Protein AF-A0A3C0N3I3-F1 (afdb_monomer)

Radius of gyration: 18.21 Å; Cα contacts (8 Å, |Δi|>4): 21; chains: 1; bounding box: 51×24×35 Å

Structure (mmCIF, N/CA/C/O backbone):
data_AF-A0A3C0N3I3-F1
#
_entry.id   AF-A0A3C0N3I3-F1
#
loop_
_atom_site.group_PDB
_atom_site.id
_atom_site.type_symbol
_atom_site.label_atom_id
_atom_site.label_alt_id
_atom_site.label_comp_id
_atom_site.label_asym_id
_atom_site.label_entity_id
_atom_site.label_seq_id
_atom_site.pdbx_PDB_ins_code
_atom_site.Cartn_x
_atom_site.Cartn_y
_atom_site.Cartn_z
_atom_site.occupancy
_atom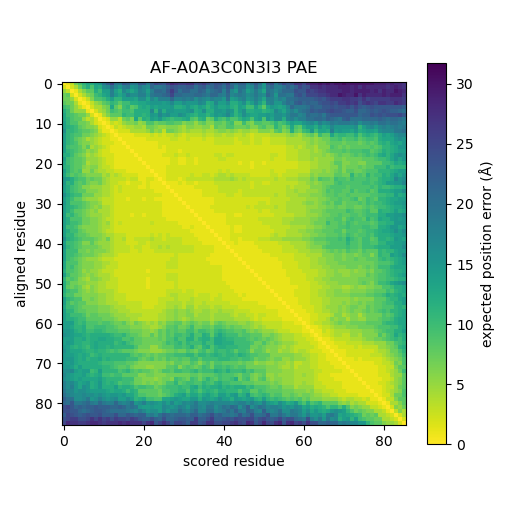_site.B_iso_or_equiv
_atom_site.auth_seq_id
_atom_site.auth_comp_id
_atom_site.auth_asym_id
_atom_site.auth_atom_id
_atom_site.pdbx_PDB_model_num
ATOM 1 N N . MET A 1 1 ? -17.089 -13.368 -8.619 1.00 43.62 1 MET A N 1
ATOM 2 C CA . MET A 1 1 ? -16.393 -12.103 -8.288 1.00 43.62 1 MET A CA 1
ATOM 3 C C . MET A 1 1 ? -17.111 -11.454 -7.105 1.00 43.62 1 MET A C 1
ATOM 5 O O . MET A 1 1 ? -18.159 -10.865 -7.307 1.00 43.62 1 MET A O 1
ATOM 9 N N . LYS A 1 2 ? -16.633 -11.657 -5.866 1.00 48.41 2 LYS A N 1
ATOM 10 C CA . LYS A 1 2 ? -17.295 -11.164 -4.633 1.00 48.41 2 LYS A CA 1
ATOM 11 C C . LYS A 1 2 ? -16.849 -9.751 -4.204 1.00 48.41 2 LYS A C 1
ATOM 13 O O . LYS A 1 2 ? -17.507 -9.146 -3.368 1.00 48.41 2 LYS A O 1
ATOM 18 N N . GLY A 1 3 ? -15.779 -9.206 -4.796 1.00 48.50 3 GLY A N 1
ATOM 19 C CA . GLY A 1 3 ? -15.190 -7.920 -4.388 1.00 48.50 3 GLY A CA 1
ATOM 20 C C . GLY A 1 3 ? -16.086 -6.698 -4.621 1.00 48.50 3 GLY A C 1
ATOM 21 O O . GLY A 1 3 ? -16.100 -5.787 -3.805 1.00 48.50 3 GLY A O 1
ATOM 22 N N . SER A 1 4 ? -16.917 -6.717 -5.666 1.00 51.75 4 SER A N 1
ATOM 23 C CA . SER A 1 4 ? -17.841 -5.623 -5.997 1.00 51.75 4 SER A CA 1
ATOM 24 C C . SER A 1 4 ? -19.074 -5.541 -5.091 1.00 51.75 4 SER A C 1
ATOM 26 O O . SER A 1 4 ? -19.859 -4.611 -5.235 1.00 51.75 4 SER A O 1
ATOM 28 N N . SER A 1 5 ? -19.273 -6.489 -4.167 1.00 56.41 5 SER A N 1
ATOM 29 C CA . SER A 1 5 ? -20.393 -6.461 -3.216 1.00 56.41 5 SER A CA 1
ATOM 30 C C . SER A 1 5 ? -20.029 -5.838 -1.866 1.00 56.41 5 SER A C 1
ATOM 32 O O . SER A 1 5 ? -20.936 -5.472 -1.128 1.00 56.41 5 SER A O 1
ATOM 34 N N . LEU A 1 6 ? -18.735 -5.735 -1.529 1.00 60.41 6 LEU A N 1
ATOM 35 C CA . LEU A 1 6 ? -18.281 -5.198 -0.239 1.00 60.41 6 LEU A CA 1
ATOM 36 C C . LEU A 1 6 ? -18.137 -3.673 -0.251 1.00 60.41 6 LEU A C 1
ATOM 38 O O . LEU A 1 6 ? -18.395 -3.042 0.766 1.00 60.41 6 LEU A O 1
ATOM 42 N N . LEU A 1 7 ? -17.773 -3.084 -1.396 1.00 63.72 7 LEU A N 1
ATOM 43 C CA . LEU A 1 7 ? -17.642 -1.629 -1.529 1.00 63.72 7 LEU A CA 1
ATOM 44 C C . LEU A 1 7 ? -19.007 -0.926 -1.619 1.00 63.72 7 LEU A C 1
ATOM 46 O O . LEU A 1 7 ? -19.200 0.110 -1.001 1.00 63.72 7 LEU A O 1
ATOM 50 N N . LYS A 1 8 ? -20.001 -1.561 -2.262 1.00 60.34 8 LYS A N 1
ATOM 51 C CA . LYS A 1 8 ? -21.345 -1.006 -2.542 1.00 60.34 8 LYS A CA 1
ATOM 52 C C . LYS A 1 8 ? -22.183 -0.577 -1.327 1.00 60.34 8 LYS A C 1
ATOM 54 O O . LYS A 1 8 ? -23.276 -0.047 -1.511 1.00 60.34 8 LYS A O 1
ATOM 59 N N . HIS A 1 9 ? -21.729 -0.850 -0.108 1.00 63.22 9 HIS A N 1
ATOM 60 C CA . HIS A 1 9 ? -22.441 -0.516 1.127 1.00 63.22 9 HIS A CA 1
ATOM 61 C C . HIS A 1 9 ? -21.597 0.308 2.108 1.00 63.22 9 HIS A C 1
ATOM 63 O O . HIS A 1 9 ? -22.048 0.558 3.227 1.00 63.22 9 HIS A O 1
ATOM 69 N N . LEU A 1 10 ? -20.383 0.710 1.722 1.00 70.69 10 LEU A N 1
ATOM 70 C CA . LEU A 1 10 ? -19.541 1.573 2.542 1.00 70.69 10 LEU A CA 1
ATOM 71 C C . LEU A 1 10 ? -19.855 3.049 2.262 1.00 70.69 10 LEU A C 1
ATOM 73 O O . LEU A 1 10 ? -20.296 3.386 1.166 1.00 70.69 10 LEU A O 1
ATOM 77 N N . PRO A 1 11 ? -19.636 3.944 3.239 1.00 78.94 11 PRO A N 1
ATOM 78 C CA . PRO A 1 11 ? -19.661 5.376 2.974 1.00 78.94 11 PRO A CA 1
ATOM 79 C C . PRO A 1 11 ? -18.631 5.722 1.888 1.00 78.94 11 PRO A C 1
ATOM 81 O O . PRO A 1 11 ? -17.494 5.257 1.986 1.00 78.94 11 PRO A O 1
ATOM 84 N N . GLU A 1 12 ? -18.994 6.566 0.916 1.00 76.19 12 GLU A N 1
ATOM 85 C CA . GLU A 1 12 ? -18.108 6.987 -0.191 1.00 76.19 12 GLU A CA 1
ATOM 86 C C . GLU A 1 12 ? -16.692 7.400 0.266 1.00 76.19 12 GLU A C 1
ATOM 88 O O . GLU A 1 12 ? -15.727 6.904 -0.313 1.00 76.19 12 GLU A O 1
ATOM 93 N N . PRO A 1 13 ? -16.507 8.170 1.364 1.00 82.94 13 PRO A N 1
ATOM 94 C CA . PRO A 1 13 ? -15.162 8.532 1.823 1.00 82.94 13 PRO A CA 1
ATOM 95 C C . PRO A 1 13 ? -14.302 7.327 2.226 1.00 82.94 13 PRO A C 1
ATOM 97 O O . PRO A 1 13 ? -13.083 7.341 2.094 1.00 82.94 13 PRO A O 1
ATOM 100 N N . VAL A 1 14 ? -14.921 6.259 2.737 1.00 85.88 14 VAL A N 1
ATOM 101 C CA . VAL A 1 14 ? -14.203 5.035 3.120 1.00 85.88 14 VAL A CA 1
ATOM 102 C C . VAL A 1 14 ? -13.870 4.203 1.886 1.00 85.88 14 VAL A C 1
ATOM 104 O O . VAL A 1 14 ? -12.798 3.604 1.831 1.00 85.88 14 VAL A O 1
ATOM 107 N N . GLU A 1 15 ? -14.762 4.167 0.898 1.00 87.88 15 GLU A N 1
ATOM 108 C CA . GLU A 1 15 ? -14.512 3.491 -0.375 1.00 87.88 15 GLU A CA 1
ATOM 109 C C . GLU A 1 15 ? -13.325 4.117 -1.123 1.00 87.88 15 GLU A C 1
ATOM 111 O O . GLU A 1 15 ? -12.428 3.385 -1.547 1.00 87.88 15 GLU A O 1
ATOM 116 N N . GLU A 1 16 ? -13.252 5.448 -1.202 1.00 89.62 16 GLU A N 1
ATOM 117 C CA . GLU A 1 16 ? -12.127 6.155 -1.832 1.00 89.62 16 GLU A CA 1
ATOM 118 C C . GLU A 1 16 ? -10.792 5.852 -1.144 1.00 89.62 16 GLU A C 1
ATOM 120 O O . GLU A 1 16 ? -9.806 5.534 -1.817 1.00 89.62 16 GLU A O 1
ATOM 125 N N . LEU A 1 17 ? -10.767 5.846 0.194 1.00 93.06 17 LEU A N 1
ATOM 126 C CA . LEU A 1 17 ? -9.573 5.475 0.957 1.00 93.06 17 LEU A CA 1
ATOM 127 C C . LEU A 1 17 ? -9.137 4.029 0.679 1.00 93.06 17 LEU A C 1
ATOM 129 O O . LEU A 1 17 ? -7.943 3.760 0.545 1.00 93.06 17 LEU A O 1
ATOM 133 N N . ILE A 1 18 ? -10.084 3.091 0.559 1.00 92.56 18 ILE A N 1
ATOM 134 C CA . ILE A 1 18 ? -9.785 1.688 0.233 1.00 92.56 18 ILE A CA 1
ATOM 135 C C . ILE A 1 18 ? -9.187 1.578 -1.171 1.00 92.56 18 ILE A C 1
ATOM 137 O O . ILE A 1 18 ? -8.152 0.929 -1.342 1.00 92.56 18 ILE A O 1
ATOM 141 N N . ILE A 1 19 ? -9.820 2.202 -2.168 1.00 91.25 19 ILE A N 1
ATOM 142 C CA . ILE A 1 19 ? -9.363 2.168 -3.562 1.00 91.25 19 ILE A CA 1
ATOM 143 C C . ILE A 1 19 ? -7.971 2.788 -3.667 1.00 91.25 19 ILE A C 1
ATOM 145 O O . ILE A 1 19 ? -7.053 2.162 -4.203 1.00 91.25 19 ILE A O 1
ATOM 149 N N . GLY A 1 20 ? -7.789 3.982 -3.103 1.00 92.69 20 GLY A N 1
ATOM 150 C CA . GLY A 1 20 ? -6.505 4.664 -3.099 1.00 92.69 20 GLY A CA 1
ATOM 151 C C . GLY A 1 20 ? -5.424 3.847 -2.392 1.00 92.69 20 GLY A C 1
ATOM 152 O O . GLY A 1 20 ? -4.307 3.754 -2.893 1.00 92.69 20 GLY A O 1
ATOM 153 N N . TYR A 1 21 ? -5.743 3.169 -1.286 1.00 94.00 21 TYR A N 1
ATOM 154 C CA . TYR A 1 21 ? -4.771 2.326 -0.585 1.00 94.00 21 TYR A CA 1
ATOM 155 C C . TYR A 1 21 ? -4.353 1.109 -1.412 1.00 94.00 21 TYR A C 1
ATOM 157 O O . TYR A 1 21 ? -3.164 0.805 -1.529 1.00 94.00 21 TYR A O 1
ATOM 165 N N . VAL A 1 22 ? -5.327 0.416 -2.005 1.00 93.31 22 VAL A N 1
ATOM 166 C CA . VAL A 1 22 ? -5.098 -0.772 -2.839 1.00 93.31 22 VAL A CA 1
ATOM 167 C C . VAL A 1 22 ? -4.232 -0.431 -4.054 1.00 93.31 22 VAL A C 1
ATOM 169 O O . VAL A 1 22 ? -3.358 -1.216 -4.412 1.00 93.31 22 VAL A O 1
ATOM 172 N N . LEU A 1 23 ? -4.424 0.752 -4.639 1.00 91.94 23 LEU A N 1
ATOM 173 C CA . LEU A 1 23 ? -3.661 1.234 -5.792 1.00 91.94 23 LEU A CA 1
ATOM 174 C C . LEU A 1 23 ? -2.331 1.917 -5.423 1.00 91.94 23 LEU A C 1
ATOM 176 O O . LEU A 1 23 ? -1.595 2.321 -6.319 1.00 91.94 23 LEU A O 1
ATOM 180 N N . GLY A 1 24 ? -2.012 2.068 -4.132 1.00 91.06 24 GLY A N 1
ATOM 181 C CA . GLY A 1 24 ? -0.817 2.793 -3.686 1.00 91.06 24 GLY A CA 1
ATOM 182 C C . GLY A 1 24 ? -0.865 4.302 -3.964 1.00 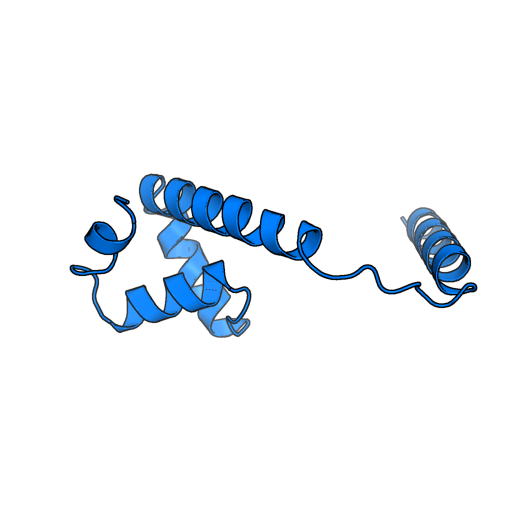91.06 24 GLY A C 1
ATOM 183 O O . GLY A 1 24 ? 0.178 4.936 -4.080 1.00 91.06 24 GLY A O 1
ATOM 184 N N . ASN A 1 25 ? -2.068 4.868 -4.072 1.00 94.62 25 ASN A N 1
ATOM 185 C CA . ASN A 1 25 ? -2.346 6.248 -4.471 1.00 94.62 25 ASN A CA 1
ATOM 186 C C . ASN A 1 25 ? -2.845 7.132 -3.308 1.00 94.62 25 ASN A C 1
ATOM 188 O O . ASN A 1 25 ? -3.446 8.172 -3.551 1.00 94.62 25 ASN A O 1
ATOM 192 N N . LEU A 1 26 ? -2.636 6.725 -2.049 1.00 94.81 26 LEU A N 1
ATOM 193 C CA . LEU A 1 26 ? -2.944 7.586 -0.900 1.00 94.81 26 LEU A CA 1
ATOM 194 C C . LEU A 1 26 ? -1.814 8.568 -0.606 1.00 94.81 26 LEU A C 1
ATOM 196 O O . LEU A 1 26 ? -0.634 8.202 -0.583 1.00 94.81 26 LEU A O 1
ATOM 200 N N . SER A 1 27 ? -2.202 9.788 -0.252 1.00 94.81 27 SER A N 1
ATOM 201 C CA . SER A 1 27 ? -1.346 10.729 0.461 1.00 94.81 27 SER A CA 1
ATOM 202 C C . SER A 1 27 ? -0.935 10.183 1.842 1.00 94.81 27 SER A C 1
ATOM 204 O O . SER A 1 27 ? -1.589 9.292 2.405 1.00 94.81 27 SER A O 1
ATOM 206 N N . PRO A 1 28 ? 0.151 10.706 2.442 1.00 94.38 28 PRO A N 1
ATOM 207 C CA . PRO A 1 28 ? 0.546 10.342 3.802 1.00 94.38 28 PRO A CA 1
ATOM 208 C C . PRO A 1 28 ? -0.557 10.572 4.845 1.00 94.3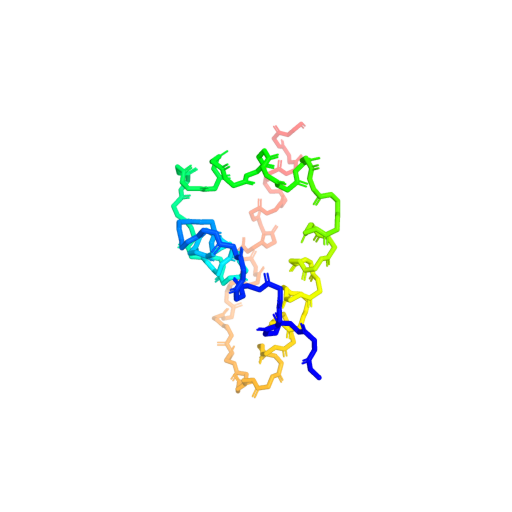8 28 PRO A C 1
ATOM 210 O O . PRO A 1 28 ? -0.640 9.827 5.823 1.00 94.38 28 PRO A O 1
ATOM 213 N N . GLU A 1 29 ? -1.381 11.598 4.652 1.00 94.62 29 GLU A N 1
ATOM 214 C CA . GLU A 1 29 ? -2.503 11.976 5.509 1.00 94.62 29 GLU A CA 1
ATOM 215 C C . GLU A 1 29 ? -3.620 10.932 5.421 1.00 94.62 29 GLU A C 1
ATOM 217 O O . GLU A 1 29 ? -3.956 10.311 6.430 1.00 94.62 29 GLU A O 1
ATOM 222 N N . GLU A 1 30 ? -4.088 10.623 4.213 1.00 93.94 30 GLU A N 1
ATOM 223 C CA . GLU A 1 30 ? -5.099 9.585 3.972 1.00 93.94 30 GLU A CA 1
ATOM 224 C C . GLU A 1 30 ? -4.625 8.207 4.458 1.00 93.94 30 GLU A C 1
ATOM 226 O O . GLU A 1 30 ? -5.377 7.442 5.063 1.00 93.94 30 GLU A O 1
ATOM 231 N N . ALA A 1 31 ? -3.339 7.887 4.279 1.00 93.25 31 ALA A N 1
ATOM 232 C CA . ALA A 1 31 ? -2.770 6.644 4.787 1.00 93.25 31 ALA A CA 1
ATOM 233 C C . ALA A 1 31 ? -2.779 6.581 6.325 1.00 93.25 31 ALA A C 1
ATOM 235 O O . ALA A 1 31 ? -2.941 5.496 6.893 1.00 93.25 31 ALA A O 1
ATOM 236 N N . LYS A 1 32 ? -2.594 7.710 7.024 1.00 94.62 32 LYS A N 1
ATOM 237 C CA . LYS A 1 32 ? -2.720 7.768 8.492 1.00 94.62 32 LYS A CA 1
ATOM 238 C C . LYS A 1 32 ? -4.165 7.566 8.930 1.00 94.62 32 LYS A C 1
ATOM 240 O O . LYS A 1 32 ? -4.381 6.895 9.935 1.00 94.62 32 LYS A O 1
ATOM 245 N N . GLU A 1 33 ? -5.124 8.095 8.181 1.00 92.25 33 GLU A N 1
ATOM 246 C CA . GLU A 1 33 ? -6.556 7.930 8.453 1.00 92.25 33 GLU A CA 1
ATOM 247 C C . GLU A 1 33 ? -7.035 6.497 8.190 1.00 92.25 33 GLU A C 1
ATOM 249 O O . GLU A 1 33 ? -7.838 5.950 8.951 1.00 92.25 33 GLU A O 1
ATOM 254 N N . PHE A 1 34 ? -6.486 5.844 7.166 1.00 93.69 34 PHE A N 1
ATOM 255 C CA . PHE A 1 34 ? -6.898 4.503 6.768 1.00 93.69 34 PHE A CA 1
ATOM 256 C C . PHE A 1 34 ? -6.312 3.385 7.651 1.00 93.69 34 PHE A C 1
ATOM 258 O O . PHE A 1 34 ? -6.974 2.381 7.923 1.00 93.69 34 PHE A O 1
ATOM 265 N N . ARG A 1 35 ? -5.088 3.550 8.176 1.00 93.06 35 ARG A N 1
ATOM 266 C CA . ARG A 1 35 ? -4.420 2.540 9.031 1.00 93.06 35 ARG A CA 1
ATOM 267 C C . ARG A 1 35 ? -5.253 2.097 10.251 1.00 93.06 35 ARG A C 1
ATOM 269 O O . ARG A 1 35 ? -5.343 0.890 10.483 1.00 93.06 35 ARG A O 1
ATOM 276 N N . PRO A 1 36 ? -5.893 2.997 11.026 1.00 94.06 36 PRO A N 1
ATOM 277 C CA . PRO A 1 36 ? -6.800 2.607 12.104 1.00 94.06 36 PRO A CA 1
ATOM 278 C C . PRO A 1 36 ? -7.993 1.763 11.643 1.00 94.06 36 PRO A C 1
ATOM 280 O O . PRO A 1 36 ? -8.435 0.891 12.390 1.00 94.06 36 PRO A O 1
ATOM 283 N N . LEU A 1 37 ? -8.522 2.004 10.438 1.00 91.25 37 LEU A N 1
ATOM 284 C CA . LEU A 1 37 ? -9.651 1.242 9.894 1.00 91.25 37 LEU A CA 1
ATOM 285 C C . LEU A 1 37 ? -9.245 -0.200 9.583 1.00 91.25 37 LEU A C 1
ATOM 287 O O . LEU A 1 37 ? -9.995 -1.121 9.903 1.00 91.25 37 LEU A O 1
ATOM 291 N N . LEU A 1 38 ? -8.036 -0.403 9.051 1.00 92.19 38 LEU A N 1
ATOM 292 C CA . LEU A 1 38 ? -7.462 -1.737 8.853 1.00 92.19 38 LEU A CA 1
ATOM 293 C C . LEU A 1 38 ? -7.240 -2.466 10.184 1.00 92.19 38 LEU A C 1
ATOM 295 O O . LEU A 1 38 ? -7.580 -3.640 10.305 1.00 92.19 38 LEU A O 1
ATOM 299 N N . ALA A 1 39 ? -6.727 -1.766 11.201 1.00 93.62 39 ALA A N 1
ATOM 300 C CA . ALA A 1 39 ? -6.480 -2.354 12.518 1.00 93.62 39 ALA A CA 1
ATOM 301 C C . ALA A 1 39 ? -7.773 -2.782 13.233 1.00 93.62 39 ALA A C 1
ATOM 303 O O . ALA A 1 39 ? -7.794 -3.793 13.932 1.00 93.62 39 ALA A O 1
ATOM 304 N N . LYS A 1 40 ? -8.858 -2.020 13.054 1.00 93.56 40 LYS A N 1
ATOM 305 C CA . LYS A 1 40 ? -10.168 -2.311 13.657 1.00 93.56 40 LYS A CA 1
ATOM 306 C C . LYS A 1 40 ? -10.948 -3.392 12.907 1.00 93.56 40 LYS A C 1
ATOM 308 O O . LYS A 1 40 ? -11.814 -4.019 13.508 1.00 93.56 40 LYS A O 1
ATOM 313 N N . ASN A 1 41 ? -10.636 -3.628 11.631 1.00 91.62 41 ASN A N 1
ATOM 314 C CA . ASN A 1 41 ? -11.381 -4.537 10.761 1.00 91.62 41 ASN A CA 1
ATOM 315 C C . ASN A 1 41 ? -10.451 -5.571 10.097 1.00 91.62 41 ASN A C 1
ATOM 317 O O . ASN A 1 41 ? -10.064 -5.399 8.938 1.00 91.62 41 ASN A O 1
ATOM 321 N N . PRO A 1 42 ? -10.142 -6.698 10.769 1.00 91.75 42 PRO A N 1
ATOM 322 C CA . PRO A 1 42 ? -9.257 -7.732 10.225 1.00 91.75 42 PRO A CA 1
ATOM 323 C C . PRO A 1 42 ? -9.729 -8.302 8.881 1.00 91.75 42 PRO A C 1
ATOM 325 O O . PRO A 1 42 ? -8.919 -8.595 8.011 1.00 91.75 42 PRO A O 1
ATOM 328 N N . GLN A 1 43 ? -11.045 -8.407 8.682 1.0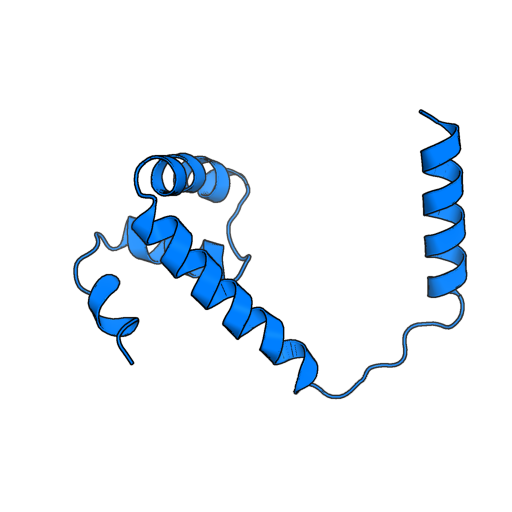0 89.31 43 GLN A N 1
ATOM 329 C CA . GLN A 1 43 ? -11.637 -8.886 7.427 1.00 89.31 43 GLN A CA 1
ATOM 330 C C . GLN A 1 43 ? -11.361 -7.927 6.261 1.00 89.31 43 GLN A C 1
ATOM 332 O O . GLN A 1 43 ? -11.055 -8.374 5.156 1.00 89.31 43 GLN A O 1
ATOM 337 N N . LEU A 1 44 ? -11.423 -6.614 6.515 1.00 89.44 44 LEU A N 1
ATOM 338 C CA . LEU A 1 44 ? -11.059 -5.598 5.529 1.00 89.44 44 LEU A CA 1
ATOM 339 C C . LEU A 1 44 ? -9.571 -5.700 5.191 1.00 89.44 44 LEU A C 1
ATOM 341 O O . LEU A 1 44 ? -9.220 -5.682 4.017 1.00 89.44 44 LEU A O 1
ATOM 345 N N . ALA A 1 45 ? -8.710 -5.873 6.198 1.00 92.38 45 ALA A N 1
ATOM 346 C CA . ALA A 1 45 ? -7.277 -6.056 5.981 1.00 92.38 45 ALA A CA 1
ATOM 347 C C . ALA A 1 45 ? -6.974 -7.294 5.121 1.00 92.38 45 ALA A C 1
ATOM 349 O O . ALA A 1 45 ? -6.223 -7.196 4.153 1.00 92.38 45 ALA A O 1
ATOM 350 N N . THR A 1 46 ? -7.614 -8.436 5.399 1.00 93.44 46 THR A N 1
ATOM 351 C CA . THR A 1 46 ? -7.497 -9.633 4.552 1.00 93.44 46 THR A CA 1
ATOM 352 C C . THR A 1 46 ? -7.934 -9.350 3.116 1.00 93.44 46 THR A C 1
ATOM 354 O O . THR A 1 46 ? -7.255 -9.750 2.175 1.00 93.44 46 THR A O 1
ATOM 357 N N . GLN A 1 47 ? -9.048 -8.641 2.930 1.00 91.38 47 GLN A N 1
ATOM 358 C CA . GLN A 1 47 ? -9.569 -8.353 1.599 1.00 91.38 47 GLN A CA 1
ATOM 359 C C . GLN A 1 47 ? -8.671 -7.392 0.805 1.00 91.38 47 GLN A C 1
ATOM 361 O O . GLN A 1 47 ? -8.452 -7.613 -0.386 1.00 91.38 47 GLN A O 1
ATOM 366 N N . VAL A 1 48 ? -8.139 -6.360 1.463 1.00 93.44 48 VAL A N 1
ATOM 367 C CA . VAL A 1 48 ? -7.181 -5.412 0.881 1.00 93.44 48 VAL A CA 1
ATOM 368 C C . VAL A 1 48 ? -5.893 -6.120 0.476 1.00 93.44 48 VAL A C 1
ATOM 370 O O . VAL A 1 48 ? -5.432 -5.914 -0.644 1.00 93.44 48 VAL A O 1
ATOM 373 N N . ASN A 1 49 ? -5.367 -7.008 1.325 1.00 94.00 49 ASN A N 1
ATOM 374 C CA . ASN A 1 49 ? -4.180 -7.799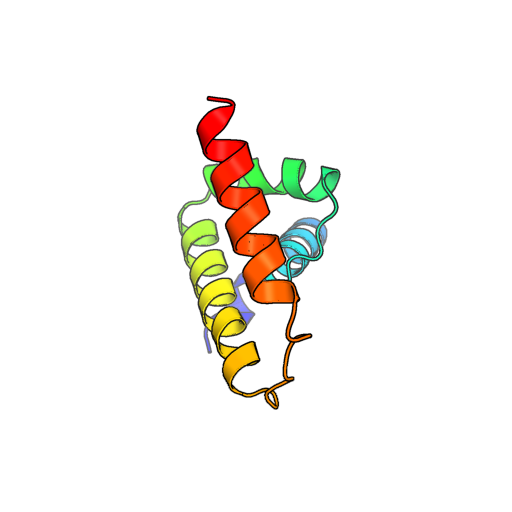 0.997 1.00 94.00 49 ASN A CA 1
ATOM 375 C C . ASN A 1 49 ? -4.409 -8.657 -0.253 1.00 94.00 49 ASN A C 1
ATOM 377 O O . ASN A 1 49 ? -3.597 -8.614 -1.167 1.00 94.00 49 ASN A O 1
ATOM 381 N N . LEU A 1 50 ? -5.547 -9.356 -0.348 1.00 94.69 50 LEU A N 1
ATOM 382 C CA . LEU A 1 50 ? -5.883 -10.153 -1.536 1.00 94.69 50 LEU A CA 1
ATOM 383 C C . LEU A 1 50 ? -5.952 -9.303 -2.815 1.00 94.69 50 LEU A C 1
ATOM 385 O O . LEU A 1 50 ? -5.554 -9.757 -3.887 1.00 94.69 50 LEU A O 1
ATOM 389 N N . TRP A 1 51 ? -6.469 -8.075 -2.727 1.00 94.56 51 TRP A N 1
ATOM 390 C CA . TRP A 1 51 ? -6.492 -7.164 -3.872 1.00 94.56 51 TRP A CA 1
ATOM 391 C C . TRP A 1 51 ? -5.092 -6.679 -4.250 1.00 94.56 51 TRP A C 1
ATOM 393 O O . TRP A 1 51 ? -4.758 -6.686 -5.432 1.00 94.56 51 TRP A O 1
ATOM 403 N N . GLN A 1 52 ? -4.263 -6.315 -3.271 1.00 93.81 52 GLN A N 1
ATOM 404 C CA . GLN A 1 52 ? -2.877 -5.912 -3.515 1.00 93.81 52 GLN A CA 1
ATOM 405 C C . GLN A 1 52 ? -2.031 -7.060 -4.079 1.00 93.81 52 GLN A C 1
ATOM 407 O O . GLN A 1 52 ? -1.244 -6.833 -4.992 1.00 93.81 52 GLN A O 1
ATOM 412 N N . GLU A 1 53 ? -2.235 -8.293 -3.614 1.00 94.25 53 GLU A N 1
ATOM 413 C CA . GLU A 1 53 ? -1.592 -9.489 -4.169 1.00 94.25 53 GLU A CA 1
ATOM 414 C C . GLU A 1 53 ? -1.970 -9.692 -5.638 1.00 94.25 53 GLU A C 1
ATOM 416 O O . GLU A 1 53 ? -1.092 -9.869 -6.481 1.00 94.25 53 GLU A O 1
ATOM 421 N N . ALA A 1 54 ? -3.262 -9.604 -5.970 1.00 93.19 54 ALA A N 1
ATOM 422 C CA . ALA A 1 54 ? -3.725 -9.734 -7.349 1.00 93.19 54 ALA A CA 1
ATOM 423 C C . ALA A 1 54 ? -3.161 -8.629 -8.259 1.00 93.19 54 ALA A C 1
ATOM 425 O O . ALA A 1 54 ? -2.739 -8.910 -9.381 1.00 93.19 54 ALA A O 1
ATOM 426 N N . LEU A 1 55 ? -3.113 -7.381 -7.779 1.00 91.81 55 LEU A N 1
ATOM 427 C CA . LEU A 1 55 ? -2.502 -6.268 -8.512 1.00 91.81 55 LEU A CA 1
ATOM 428 C C . 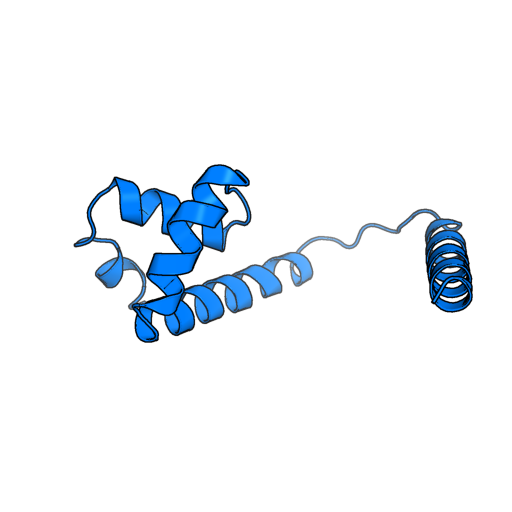LEU A 1 55 ? -0.988 -6.434 -8.662 1.00 91.81 55 LEU A C 1
ATOM 430 O O . LEU A 1 55 ? -0.442 -6.091 -9.708 1.00 91.81 55 LEU A O 1
ATOM 434 N N . GLY A 1 56 ? -0.321 -7.015 -7.663 1.00 91.56 56 GLY A N 1
ATOM 435 C CA . GLY A 1 56 ? 1.101 -7.347 -7.703 1.00 91.56 56 GLY A CA 1
ATOM 436 C C . GLY A 1 56 ? 1.473 -8.351 -8.797 1.00 91.56 56 GLY A C 1
ATOM 437 O O . GLY A 1 56 ? 2.646 -8.455 -9.144 1.00 91.56 56 GLY A O 1
ATOM 438 N N . LEU A 1 57 ? 0.494 -9.047 -9.387 1.00 93.75 57 LEU A N 1
ATOM 439 C CA . LEU A 1 57 ? 0.708 -9.913 -10.547 1.00 93.75 57 LEU A CA 1
ATOM 440 C C . LEU A 1 57 ? 0.726 -9.148 -11.880 1.00 93.75 57 LEU A C 1
ATOM 442 O O . LEU A 1 57 ? 1.300 -9.639 -12.851 1.00 93.75 57 LEU A O 1
ATOM 446 N N . LEU A 1 58 ? 0.124 -7.954 -11.949 1.00 90.19 58 LEU A N 1
ATOM 447 C CA . LEU A 1 58 ? 0.020 -7.183 -13.194 1.00 90.19 58 LEU A CA 1
ATOM 448 C C . LEU A 1 58 ? 1.375 -6.819 -13.817 1.00 90.19 58 LEU A C 1
ATOM 450 O O . LEU A 1 58 ? 1.483 -6.938 -15.038 1.00 90.19 58 LEU A O 1
ATOM 454 N N . PRO A 1 59 ? 2.419 -6.434 -13.050 1.00 90.38 59 PRO A N 1
ATOM 455 C CA . PRO A 1 59 ? 3.723 -6.123 -13.627 1.00 90.38 59 PRO A CA 1
ATOM 456 C C . PRO A 1 59 ? 4.329 -7.268 -14.444 1.00 90.38 59 PRO A C 1
ATOM 458 O O . PRO A 1 59 ? 5.021 -7.003 -15.419 1.00 90.38 59 PRO A O 1
ATOM 461 N N . TYR A 1 60 ? 4.032 -8.530 -14.112 1.00 90.50 60 TYR A N 1
ATOM 462 C CA . TYR A 1 60 ? 4.540 -9.693 -14.852 1.00 90.50 60 TYR A CA 1
ATOM 463 C C . TYR A 1 60 ? 3.895 -9.882 -16.231 1.00 90.50 60 TYR A C 1
ATOM 465 O O . TYR A 1 60 ? 4.401 -10.651 -17.042 1.00 90.50 60 TYR A O 1
ATOM 473 N N . ALA A 1 61 ? 2.776 -9.206 -16.498 1.00 90.38 61 ALA A N 1
ATOM 474 C CA . ALA A 1 61 ? 2.143 -9.185 -17.813 1.00 90.38 61 ALA A CA 1
ATOM 475 C C . ALA A 1 61 ? 2.630 -8.013 -18.685 1.00 90.38 61 ALA A C 1
ATOM 477 O O . ALA A 1 61 ? 2.267 -7.935 -19.860 1.00 90.38 61 ALA A O 1
ATOM 478 N N . LEU A 1 62 ? 3.413 -7.085 -18.121 1.00 89.31 62 LEU A N 1
ATOM 479 C CA . LEU A 1 62 ? 3.953 -5.944 -18.851 1.00 89.31 62 LEU A CA 1
ATOM 480 C C . LEU A 1 62 ? 5.229 -6.346 -19.609 1.00 89.31 62 LEU A C 1
ATOM 482 O O . LEU A 1 62 ? 5.954 -7.235 -19.161 1.00 89.31 62 LEU A O 1
ATOM 486 N N . PRO A 1 63 ? 5.536 -5.689 -20.742 1.00 92.25 63 PRO A N 1
ATOM 487 C CA . PRO A 1 63 ? 6.818 -5.866 -21.411 1.00 92.25 63 PRO A CA 1
ATOM 488 C C . PRO A 1 63 ? 7.985 -5.559 -20.472 1.00 92.25 63 PRO A C 1
ATOM 490 O O . PRO A 1 63 ? 7.955 -4.573 -19.732 1.00 92.25 63 PRO A O 1
ATOM 493 N N . GLU A 1 64 ? 9.028 -6.382 -20.537 1.00 90.62 64 GLU A N 1
ATOM 494 C CA . GLU A 1 64 ? 10.258 -6.142 -19.791 1.00 90.62 64 GLU A CA 1
ATOM 495 C C . GLU A 1 64 ? 10.965 -4.885 -20.314 1.00 90.62 64 GLU A C 1
ATOM 497 O O . GLU A 1 64 ? 11.051 -4.645 -21.521 1.00 90.62 64 GLU A O 1
ATOM 502 N N . VAL A 1 65 ? 11.464 -4.069 -19.387 1.00 91.19 65 VAL A N 1
ATOM 503 C CA . VAL A 1 65 ? 12.263 -2.881 -19.687 1.00 91.19 65 VAL A CA 1
ATOM 504 C C . VAL A 1 65 ? 13.632 -3.087 -19.066 1.00 91.19 65 VAL A C 1
ATOM 506 O O . VAL A 1 65 ? 13.758 -3.157 -17.844 1.00 91.19 65 VAL A O 1
ATOM 509 N N . GLU A 1 66 ? 14.653 -3.167 -19.915 1.00 92.88 66 GLU A N 1
ATOM 510 C CA . GLU A 1 66 ? 16.038 -3.312 -19.474 1.00 92.88 66 GLU A CA 1
ATOM 511 C C . GLU A 1 66 ? 16.466 -2.100 -18.629 1.00 92.88 66 GLU A C 1
ATOM 513 O O . GLU A 1 66 ? 16.428 -0.958 -19.112 1.00 92.88 66 GLU A O 1
ATOM 518 N N . PRO A 1 67 ? 16.874 -2.302 -17.363 1.00 91.94 67 PRO A N 1
ATOM 519 C CA . PRO A 1 67 ? 17.372 -1.219 -16.535 1.00 91.94 67 PRO A CA 1
ATOM 520 C C . PRO A 1 67 ? 18.754 -0.750 -17.020 1.00 91.94 67 PRO A C 1
ATOM 522 O O . PRO A 1 67 ? 19.509 -1.515 -17.624 1.00 91.94 67 PRO A O 1
ATOM 525 N N . PRO A 1 68 ? 19.168 0.488 -16.697 1.00 96.38 68 PRO A N 1
ATOM 526 C CA . PRO A 1 68 ? 20.519 0.945 -16.997 1.00 96.38 68 PRO A CA 1
ATOM 527 C C . PRO A 1 68 ? 21.582 0.011 -16.383 1.00 96.38 68 PRO A C 1
ATOM 529 O O . PRO A 1 68 ? 21.467 -0.355 -15.210 1.00 96.38 68 PRO A O 1
ATOM 532 N N . PRO A 1 69 ? 22.671 -0.320 -17.102 1.00 93.94 69 PRO A N 1
ATOM 533 C CA . PRO A 1 69 ? 23.626 -1.356 -16.684 1.00 93.94 69 PRO A CA 1
ATOM 534 C C . PRO A 1 69 ? 24.344 -1.043 -15.361 1.00 93.94 69 PRO A C 1
ATOM 536 O O . PRO A 1 69 ? 24.766 -1.944 -14.639 1.00 93.94 69 PR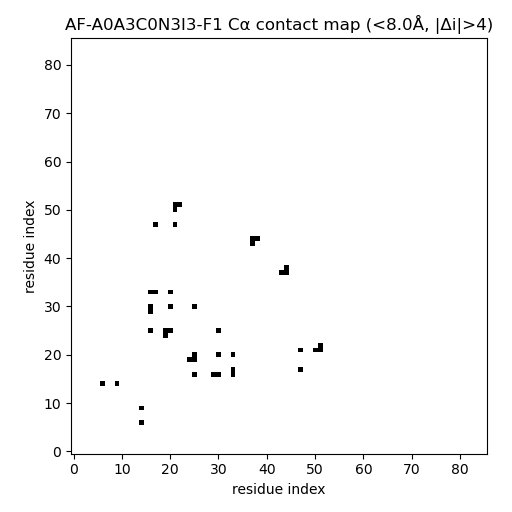O A O 1
ATOM 539 N N . HIS A 1 70 ? 24.459 0.240 -15.012 1.00 96.00 70 HIS A N 1
ATOM 540 C CA . HIS A 1 70 ? 25.071 0.702 -13.766 1.00 96.00 70 HIS A CA 1
ATOM 541 C C . HIS A 1 70 ? 24.116 0.664 -12.561 1.00 96.00 70 HIS A C 1
ATOM 543 O O . HIS A 1 70 ? 24.555 0.830 -11.424 1.00 96.00 70 HIS A O 1
ATOM 549 N N . LEU A 1 71 ? 22.811 0.466 -12.773 1.00 95.75 71 LEU A N 1
ATOM 550 C CA . LEU A 1 71 ? 21.824 0.557 -11.698 1.00 95.75 71 LEU A CA 1
ATOM 551 C C . LEU A 1 71 ? 22.032 -0.550 -10.659 1.00 95.75 71 LEU A C 1
ATOM 553 O O . LEU A 1 71 ? 21.971 -0.303 -9.455 1.00 95.75 71 LEU A O 1
ATOM 557 N N . ARG A 1 72 ? 22.361 -1.764 -11.114 1.00 94.38 72 ARG A N 1
ATOM 558 C CA . ARG A 1 72 ? 22.622 -2.904 -10.227 1.00 94.38 72 ARG A CA 1
ATOM 559 C C . ARG A 1 72 ? 23.802 -2.649 -9.293 1.00 94.38 72 ARG A C 1
ATOM 561 O O . ARG A 1 72 ? 23.690 -2.899 -8.095 1.00 94.38 72 ARG A O 1
ATOM 568 N N . SER A 1 73 ? 24.926 -2.163 -9.824 1.00 96.00 73 SER A N 1
ATOM 569 C CA . SER A 1 73 ? 26.105 -1.869 -9.004 1.00 96.00 73 SER A CA 1
ATOM 570 C C . SER A 1 73 ? 25.825 -0.732 -8.022 1.00 96.00 73 SER A C 1
ATOM 572 O O . SER A 1 73 ? 26.174 -0.858 -6.851 1.00 96.00 73 SER A O 1
ATOM 574 N N . ALA A 1 74 ? 25.112 0.315 -8.452 1.00 96.00 74 ALA A N 1
ATOM 575 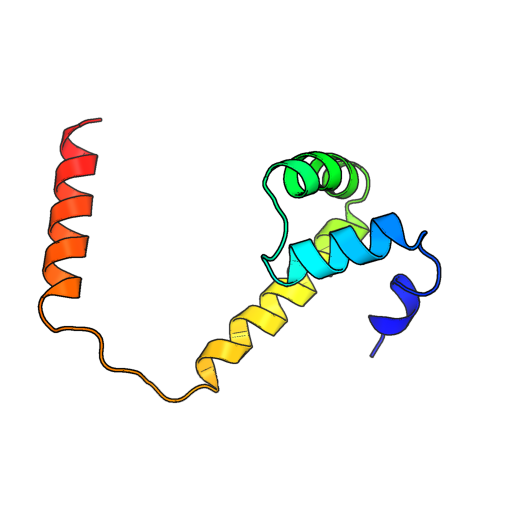C CA . ALA A 1 74 ? 24.708 1.418 -7.582 1.00 96.00 74 ALA A CA 1
ATOM 576 C C . ALA A 1 74 ? 23.849 0.948 -6.390 1.00 96.00 74 ALA A C 1
ATOM 578 O O . ALA A 1 74 ? 24.121 1.333 -5.251 1.00 96.00 74 ALA A O 1
ATOM 579 N N . ILE A 1 75 ? 22.863 0.073 -6.629 1.00 95.38 75 ILE A N 1
ATOM 580 C CA . ILE A 1 75 ? 22.013 -0.501 -5.571 1.00 95.38 75 ILE A CA 1
ATOM 581 C C . ILE A 1 75 ? 22.850 -1.316 -4.574 1.00 95.38 75 ILE A C 1
ATOM 583 O O . ILE A 1 75 ? 22.708 -1.138 -3.362 1.00 95.38 75 ILE A O 1
ATOM 587 N N . LEU A 1 76 ? 23.747 -2.179 -5.064 1.00 95.50 76 LEU A N 1
ATOM 588 C CA . LEU A 1 76 ? 24.603 -3.008 -4.207 1.00 95.50 76 LEU A CA 1
ATOM 589 C C . LEU A 1 76 ? 25.540 -2.156 -3.341 1.00 95.50 76 LEU A C 1
ATOM 591 O O . LEU A 1 76 ? 25.648 -2.390 -2.137 1.00 95.50 76 LEU A O 1
ATOM 595 N N . SER A 1 77 ? 26.168 -1.129 -3.919 1.00 95.38 77 SER A N 1
ATOM 596 C CA . SER A 1 77 ? 27.023 -0.206 -3.168 1.00 95.38 77 SER A CA 1
ATOM 597 C C . SER A 1 77 ? 26.248 0.560 -2.092 1.00 95.38 77 SER A C 1
ATOM 599 O O . SER A 1 77 ? 26.730 0.676 -0.964 1.00 95.38 77 SER A O 1
ATOM 601 N N . ALA A 1 78 ? 25.040 1.045 -2.403 1.00 94.62 78 ALA A N 1
ATOM 602 C CA . ALA A 1 78 ? 24.198 1.756 -1.440 1.00 94.62 78 ALA A CA 1
ATOM 603 C C . ALA A 1 78 ? 23.775 0.858 -0.263 1.00 94.62 78 ALA A C 1
ATOM 605 O O . ALA A 1 78 ? 23.822 1.289 0.892 1.00 94.62 78 ALA A O 1
ATOM 606 N N . ALA A 1 79 ? 23.420 -0.402 -0.535 1.00 92.88 79 ALA A N 1
ATOM 607 C CA . ALA A 1 79 ? 23.066 -1.371 0.499 1.00 92.88 79 ALA A CA 1
ATOM 608 C C . ALA A 1 79 ? 24.249 -1.670 1.439 1.00 92.88 79 ALA A C 1
ATOM 610 O O . ALA A 1 79 ? 24.087 -1.596 2.659 1.00 92.88 79 ALA A O 1
ATOM 611 N N . CYS A 1 80 ? 25.446 -1.917 0.888 1.00 89.12 80 CYS A N 1
ATOM 612 C CA . CYS A 1 80 ? 26.664 -2.150 1.674 1.00 89.12 80 CYS A CA 1
ATOM 613 C C . CYS A 1 80 ? 27.075 -0.930 2.518 1.00 89.12 80 CYS A C 1
ATOM 615 O O . CYS A 1 80 ? 27.503 -1.074 3.665 1.00 89.12 80 CYS A O 1
ATOM 617 N N . ALA A 1 81 ? 26.919 0.285 1.985 1.00 82.69 81 ALA A N 1
ATOM 618 C CA . ALA A 1 81 ? 27.206 1.507 2.732 1.00 82.69 81 ALA A CA 1
ATOM 619 C C . ALA A 1 81 ? 26.242 1.711 3.916 1.00 82.69 81 ALA A C 1
ATOM 621 O O . ALA A 1 81 ? 26.651 2.222 4.958 1.00 82.69 81 ALA A O 1
ATOM 622 N N . ASN A 1 82 ? 24.977 1.300 3.777 1.00 77.00 82 ASN A N 1
ATOM 623 C CA . ASN A 1 82 ? 23.968 1.418 4.832 1.00 77.00 82 ASN A CA 1
ATOM 624 C C . ASN A 1 82 ? 24.154 0.372 5.946 1.00 77.00 82 ASN A C 1
ATOM 626 O O . ASN A 1 82 ? 23.951 0.685 7.117 1.00 77.00 82 ASN A O 1
ATOM 630 N N . SER A 1 83 ? 24.597 -0.848 5.613 1.00 75.56 83 SER A N 1
ATOM 631 C CA . SER A 1 83 ? 24.945 -1.862 6.621 1.00 75.56 83 SER A CA 1
ATOM 632 C C . SER A 1 83 ? 26.139 -1.462 7.486 1.00 75.56 83 SER A C 1
ATOM 634 O O . SER A 1 83 ? 26.200 -1.857 8.641 1.00 75.56 83 SER A O 1
ATOM 636 N N . ASN A 1 84 ? 27.056 -0.646 6.959 1.00 65.88 84 ASN A N 1
ATOM 637 C CA . ASN A 1 84 ? 28.248 -0.195 7.683 1.00 65.88 84 ASN A CA 1
ATOM 638 C C . ASN A 1 84 ? 27.997 1.042 8.576 1.00 65.88 84 ASN A C 1
ATOM 640 O O . ASN A 1 84 ? 28.921 1.520 9.228 1.00 65.88 84 ASN A O 1
ATOM 644 N N . ARG A 1 85 ? 26.773 1.599 8.563 1.00 57.81 85 ARG A N 1
ATOM 645 C CA . ARG A 1 85 ? 26.339 2.737 9.401 1.00 57.81 85 ARG A CA 1
ATOM 646 C C . ARG A 1 85 ? 25.439 2.329 10.578 1.00 57.81 85 ARG A C 1
ATOM 648 O O . ARG A 1 85 ? 24.934 3.218 11.263 1.00 57.81 85 ARG A O 1
ATOM 655 N N . A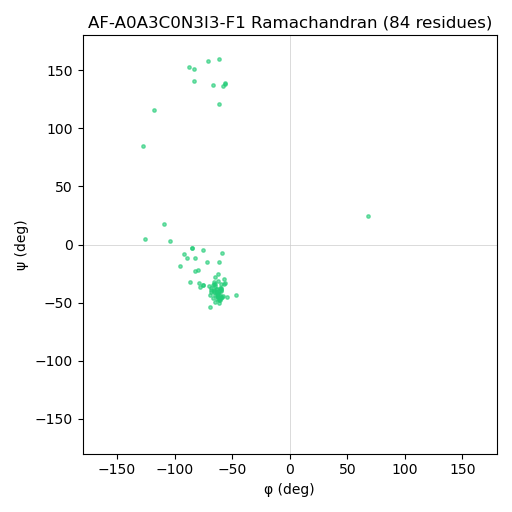RG A 1 86 ? 25.194 1.033 10.777 1.00 52.12 86 ARG A N 1
ATOM 656 C CA . ARG A 1 86 ? 24.410 0.498 11.898 1.00 52.12 86 ARG A CA 1
ATOM 657 C C . ARG A 1 86 ? 25.301 -0.120 12.959 1.00 52.12 86 ARG A C 1
ATOM 659 O O . ARG A 1 86 ? 26.356 -0.663 12.577 1.00 52.12 86 ARG A O 1
#

pLDDT: mean 86.44, std 13.34, range [43.62, 96.38]

Secondary structure (DSSP, 8-state):
--GGGTGGGS-HHHHHHHHHHHTT---HHHHHHHHHHHHH-HHHHHHHHHHHHHHHTGGGGSPP-PPPTTHHHHHHHHHHHHHTT-

Sequence (86 aa):
MKGSSLLKHLPEPVEELIIGYVLGNLSPEEAKEFRPLLAKNPQLATQVNLWQEALGLLPYALPEVEPPPHLRSAILSAACANSNRR

Nearest PDB structures (foldseek):
  5wuq-assembly2_D  TM=6.029E-01  e=7.555E-02  Bacillus subtilis subsp. subtilis str. 168
  2z2s-assembly2_D  TM=8.007E-01  e=7.384E-01  Cereibacter sphaeroides 2.4.1
  3hug-assembly6_F  TM=7.365E-01  e=4.449E-01  Mycobacterium tuberculosis H37Rv
  2z2s-assembly1_B  TM=7.839E-01  e=2.167E+00  Cereibacter sphaeroides 2.4.1
  8z6g-assembly3_E  TM=5.339E-01  e=2.034E+00  Pseudomonas aeruginosa

Mean predicted aligned error: 7.93 Å

Solvent-accessible surface area (backbone atoms only — not comparable to full-atom values): 5256 Å² total; per-residue (Å²): 134,71,72,77,68,64,53,79,76,50,59,66,75,60,42,52,52,51,53,26,52,55,71,71,64,52,52,77,64,56,47,61,64,45,50,60,56,39,73,75,30,63,68,56,40,55,52,46,50,54,51,36,54,58,56,66,51,51,67,78,76,47,84,87,73,88,70,66,86,62,52,62,58,52,52,52,52,53,52,56,56,55,62,72,74,108

Foldseek 3Di:
DCLVVPLVPDDPLLSVLLVCVLVVNDDPVSVVVCVVVCVVDVPSVVVSVVSNVVVVCVVVVDDDDDDDPCVVVVVVVVVVVVVVVD